Protein AF-A0A0R3C8U0-F1 (afdb_monomer)

Foldseek 3Di:
DDPLPADPDDDDPVLVVVLQVCLVVLHDPVVNCVVNSHDPVVSLVVCQVVLGDHHPDCGNPPPPPPPD

Nearest PDB structures (foldseek):
  1tc3-assembly1_C  TM=9.011E-01  e=2.293E+00  Caenorhabditis elegans
  6exn-assembly1_O  TM=7.576E-01  e=2.148E+00  Saccharomyces cerevisiae S288C
  4dyc-assembly1_A  TM=6.138E-01  e=9.020E+00  Enterobacteria phage HK620
  4rcl-assembly1_A  TM=6.607E-01  e=7.917E+00  Mycolicibacterium smegmatis MC2 155

Structure (mmCIF, N/CA/C/O backbone):
data_AF-A0A0R3C8U0-F1
#
_entry.id   AF-A0A0R3C8U0-F1
#
loop_
_atom_site.group_PDB
_atom_site.id
_atom_site.type_symbol
_atom_site.label_atom_id
_atom_site.label_alt_id
_atom_site.label_comp_id
_atom_site.label_asym_id
_atom_site.label_entity_id
_atom_site.label_seq_id
_atom_site.pdbx_PDB_ins_code
_atom_site.Cartn_x
_atom_site.Cartn_y
_atom_site.Cartn_z
_atom_site.occupancy
_atom_site.B_iso_or_equiv
_atom_site.auth_seq_id
_atom_site.auth_comp_id
_atom_site.auth_asym_id
_atom_site.auth_atom_id
_atom_site.pdbx_PDB_model_num
ATOM 1 N N . MET A 1 1 ? 15.861 14.866 -14.200 1.00 41.03 1 MET A N 1
ATOM 2 C CA . MET A 1 1 ? 14.819 14.202 -13.382 1.00 41.03 1 MET A CA 1
ATOM 3 C C . MET A 1 1 ? 15.355 12.838 -12.983 1.00 41.03 1 MET A C 1
ATOM 5 O O . MET A 1 1 ? 15.702 12.079 -13.876 1.00 41.03 1 MET A O 1
ATOM 9 N N . ALA A 1 2 ? 15.526 12.552 -11.688 1.00 52.19 2 ALA A N 1
ATOM 10 C CA . ALA A 1 2 ? 16.037 11.253 -11.246 1.00 52.19 2 ALA A CA 1
ATOM 11 C C . ALA A 1 2 ? 15.077 10.144 -11.701 1.00 52.19 2 ALA A C 1
ATOM 13 O O . ALA A 1 2 ? 13.885 10.195 -11.385 1.00 52.19 2 ALA A O 1
ATOM 14 N N . ALA A 1 3 ? 15.578 9.172 -12.463 1.00 58.84 3 ALA A N 1
ATOM 15 C CA . ALA A 1 3 ? 14.809 7.992 -12.821 1.00 58.84 3 ALA A CA 1
ATOM 16 C C . ALA A 1 3 ? 14.455 7.256 -11.523 1.00 58.84 3 ALA A C 1
ATOM 18 O O . ALA A 1 3 ? 15.330 6.737 -10.833 1.00 58.84 3 ALA A O 1
ATOM 19 N N . ARG A 1 4 ? 13.174 7.260 -11.142 1.00 64.56 4 ARG A N 1
ATOM 20 C CA . ARG A 1 4 ? 12.702 6.438 -10.027 1.00 64.56 4 ARG A CA 1
ATOM 21 C C . ARG A 1 4 ? 12.767 4.985 -10.483 1.00 64.56 4 ARG A C 1
ATOM 23 O O . ARG A 1 4 ? 11.902 4.535 -11.228 1.00 64.56 4 ARG A O 1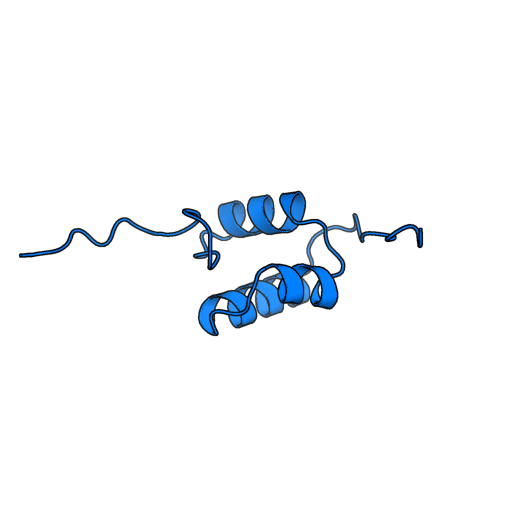
ATOM 30 N N . THR A 1 5 ? 13.803 4.272 -10.063 1.00 73.69 5 THR A N 1
ATOM 31 C CA . THR A 1 5 ? 13.895 2.822 -10.219 1.00 73.69 5 THR A CA 1
ATOM 32 C C . THR A 1 5 ? 12.883 2.186 -9.274 1.00 73.69 5 THR A C 1
ATOM 34 O O . THR A 1 5 ? 13.096 2.070 -8.068 1.00 73.69 5 THR A O 1
ATOM 37 N N . TYR A 1 6 ? 11.711 1.863 -9.813 1.00 73.31 6 TYR A N 1
ATOM 38 C CA . TYR A 1 6 ? 10.682 1.166 -9.058 1.00 73.31 6 TYR A CA 1
ATOM 39 C C . TYR A 1 6 ? 10.968 -0.327 -9.026 1.00 73.31 6 TYR A C 1
ATOM 41 O O . TYR A 1 6 ? 11.318 -0.920 -10.050 1.00 73.31 6 TYR A O 1
ATOM 49 N N . ASN A 1 7 ? 10.759 -0.930 -7.859 1.00 71.81 7 ASN A N 1
ATOM 50 C CA . ASN A 1 7 ? 10.928 -2.358 -7.709 1.00 71.81 7 ASN A CA 1
ATOM 51 C C . ASN A 1 7 ? 9.751 -3.108 -8.363 1.00 71.81 7 ASN A C 1
ATOM 53 O O . ASN A 1 7 ? 8.599 -2.973 -7.935 1.00 71.81 7 ASN A O 1
ATOM 57 N N . HIS A 1 8 ? 10.052 -3.879 -9.410 1.00 74.56 8 HIS A N 1
ATOM 58 C CA . HIS A 1 8 ? 9.109 -4.764 -10.103 1.00 74.56 8 HIS A CA 1
ATOM 59 C C . HIS A 1 8 ? 9.185 -6.217 -9.612 1.00 74.56 8 HIS A C 1
ATOM 61 O O . HIS A 1 8 ? 8.502 -7.077 -10.162 1.00 74.56 8 HIS A O 1
ATOM 67 N N . GLU A 1 9 ? 9.978 -6.504 -8.576 1.00 80.81 9 GLU A N 1
ATOM 68 C CA . GLU A 1 9 ? 10.027 -7.830 -7.962 1.00 80.81 9 GLU A CA 1
ATOM 69 C C . GLU A 1 9 ? 8.656 -8.258 -7.432 1.00 80.81 9 GLU A C 1
ATOM 71 O O . GLU A 1 9 ? 7.781 -7.435 -7.142 1.00 80.81 9 GLU A O 1
ATOM 76 N N . ARG A 1 10 ? 8.471 -9.569 -7.273 1.00 87.50 10 ARG A N 1
ATOM 77 C CA . ARG A 1 10 ? 7.265 -10.142 -6.671 1.00 87.50 10 ARG A CA 1
ATOM 78 C C . ARG A 1 10 ? 7.053 -9.562 -5.265 1.00 87.50 10 ARG A C 1
ATOM 80 O O . ARG A 1 10 ? 8.017 -9.267 -4.565 1.00 87.50 10 ARG A O 1
ATOM 87 N N . TRP A 1 11 ? 5.797 -9.370 -4.867 1.00 91.19 11 TRP A N 1
ATOM 88 C CA . TRP A 1 11 ? 5.469 -8.946 -3.503 1.00 91.19 11 TRP A CA 1
ATOM 89 C C . TRP A 1 11 ? 5.913 -10.016 -2.508 1.00 91.19 11 TRP A C 1
ATOM 91 O O . TRP A 1 11 ? 5.547 -11.184 -2.658 1.00 91.19 11 TRP A O 1
ATOM 101 N N . SER A 1 12 ? 6.715 -9.611 -1.526 1.00 91.62 12 SER A N 1
ATOM 102 C CA . SER A 1 12 ? 7.093 -10.457 -0.400 1.00 91.62 12 SER A CA 1
ATOM 103 C C . SER A 1 12 ? 6.048 -10.368 0.712 1.00 91.62 12 SER A C 1
ATOM 105 O O . SER A 1 12 ? 5.235 -9.442 0.766 1.00 91.62 12 SER A O 1
ATOM 107 N N . GLU A 1 13 ? 6.089 -11.321 1.639 1.00 92.75 13 GLU A N 1
ATOM 108 C CA . GLU A 1 13 ? 5.241 -11.264 2.830 1.00 92.75 13 GLU A CA 1
ATOM 109 C C . GLU A 1 13 ? 5.539 -10.028 3.692 1.00 92.75 13 GLU A C 1
ATOM 111 O O . GLU A 1 13 ? 4.624 -9.469 4.296 1.00 92.75 13 GLU A O 1
ATOM 116 N N . ASP A 1 14 ? 6.792 -9.571 3.737 1.00 92.62 14 ASP A N 1
ATOM 117 C CA . ASP A 1 14 ? 7.177 -8.347 4.445 1.00 92.62 14 ASP A CA 1
ATOM 118 C C . ASP A 1 14 ? 6.590 -7.091 3.791 1.00 92.62 14 ASP A C 1
ATOM 120 O O . ASP A 1 14 ? 6.077 -6.218 4.497 1.00 92.62 14 ASP A O 1
ATOM 124 N N . ASP A 1 15 ? 6.585 -7.021 2.454 1.00 92.56 15 ASP A N 1
ATOM 125 C CA . ASP A 1 15 ? 5.942 -5.926 1.717 1.00 92.56 15 ASP A CA 1
ATOM 126 C C . ASP A 1 15 ? 4.435 -5.878 2.015 1.00 92.56 15 ASP A C 1
ATOM 128 O O . ASP A 1 15 ? 3.872 -4.802 2.237 1.00 92.56 15 ASP A O 1
ATOM 132 N N . ASP A 1 16 ? 3.776 -7.039 2.065 1.00 94.62 16 ASP A N 1
ATOM 133 C CA . ASP A 1 16 ? 2.348 -7.138 2.375 1.00 94.62 16 ASP A CA 1
ATOM 134 C C . ASP A 1 16 ? 2.038 -6.719 3.817 1.00 94.62 16 ASP A C 1
ATOM 136 O O . ASP A 1 16 ? 1.067 -5.992 4.059 1.00 94.62 16 ASP A O 1
ATOM 140 N N . ARG A 1 17 ? 2.862 -7.144 4.786 1.00 95.12 17 ARG A N 1
ATOM 141 C CA . ARG A 1 17 ? 2.742 -6.726 6.194 1.00 95.12 17 ARG A CA 1
AT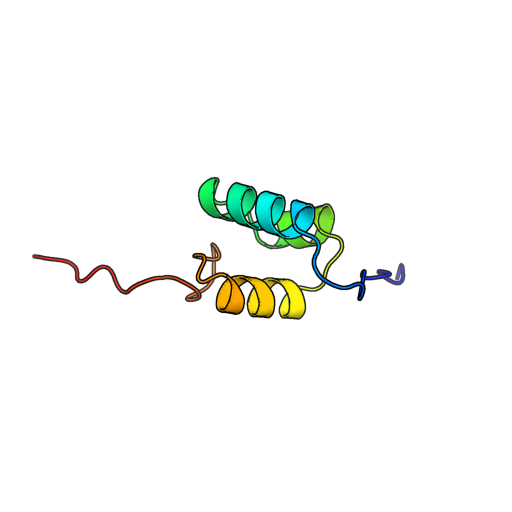OM 142 C C . ARG A 1 17 ? 2.927 -5.221 6.334 1.00 95.12 17 ARG A C 1
ATOM 144 O O . ARG A 1 17 ? 2.138 -4.569 7.023 1.00 95.12 17 ARG A O 1
ATOM 151 N N . LEU A 1 18 ? 3.926 -4.659 5.656 1.00 94.69 18 LEU A N 1
ATOM 152 C CA . LEU A 1 18 ? 4.177 -3.223 5.663 1.00 94.69 18 LEU A CA 1
ATOM 153 C C . LEU A 1 18 ? 3.007 -2.457 5.035 1.00 94.69 18 LEU A C 1
ATOM 155 O O . LEU A 1 18 ? 2.525 -1.487 5.623 1.00 94.69 18 LEU A O 1
ATOM 159 N N . LEU A 1 19 ? 2.504 -2.907 3.883 1.00 94.06 19 LEU A N 1
ATOM 160 C CA . LEU A 1 19 ? 1.359 -2.287 3.221 1.00 94.06 19 LEU A CA 1
ATOM 161 C C . LEU A 1 19 ? 0.109 -2.311 4.113 1.00 94.06 19 LEU A C 1
ATOM 163 O O . LEU A 1 19 ? -0.563 -1.284 4.232 1.00 94.06 19 LEU A O 1
ATOM 167 N N . ARG A 1 20 ? -0.175 -3.438 4.781 1.00 93.94 20 ARG A N 1
ATOM 168 C CA . ARG A 1 20 ? -1.273 -3.564 5.757 1.00 93.94 20 ARG A CA 1
ATOM 169 C C . ARG A 1 20 ? -1.133 -2.562 6.897 1.00 93.94 20 ARG A C 1
ATOM 171 O O . ARG A 1 20 ? 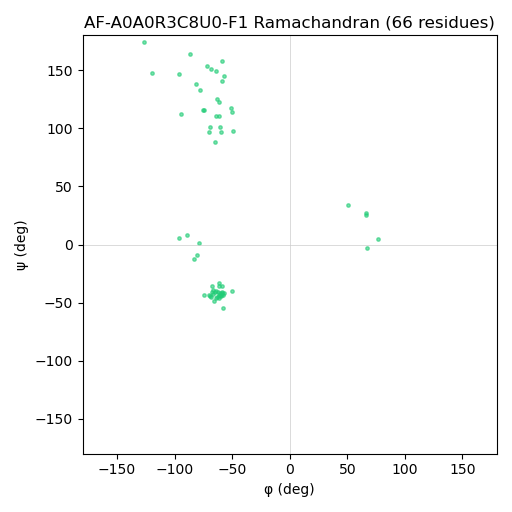-2.021 -1.733 7.076 1.00 93.94 20 ARG A O 1
ATOM 178 N N . SER A 1 21 ? 0.018 -2.555 7.567 1.00 94.56 21 SER A N 1
ATOM 179 C CA . SER A 1 21 ? 0.297 -1.648 8.686 1.00 94.56 21 SER A CA 1
ATOM 180 C C . SER A 1 21 ? 0.156 -0.171 8.292 1.00 94.56 21 SER A C 1
ATOM 182 O O . SER A 1 21 ? -0.434 0.638 9.015 1.00 94.56 21 SER A O 1
ATOM 184 N N . MET A 1 22 ? 0.642 0.204 7.104 1.00 94.00 22 MET A N 1
ATOM 185 C CA . MET A 1 22 ? 0.509 1.570 6.593 1.00 94.00 22 MET A CA 1
ATOM 186 C C . MET A 1 22 ? -0.941 1.943 6.262 1.00 94.00 22 MET A C 1
ATOM 188 O O . MET A 1 22 ? -1.330 3.093 6.467 1.00 94.00 22 MET A O 1
ATOM 192 N N . CYS A 1 23 ? -1.739 0.998 5.761 1.00 91.69 23 CYS A N 1
ATOM 193 C CA . CYS A 1 23 ? -3.162 1.213 5.502 1.00 91.69 23 CYS A CA 1
ATOM 194 C C . CYS A 1 23 ? -3.956 1.363 6.806 1.00 91.69 23 CYS A C 1
ATOM 196 O O . CYS A 1 23 ? -4.750 2.294 6.925 1.00 91.69 23 CYS A O 1
ATOM 198 N N . GLU A 1 24 ? -3.701 0.506 7.797 1.0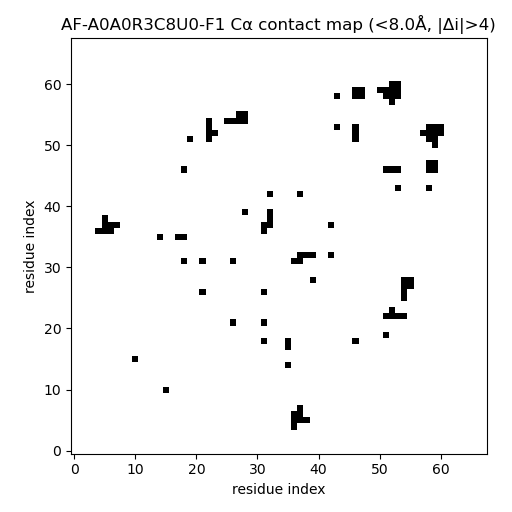0 90.62 24 GLU A N 1
ATOM 199 C CA . GLU A 1 24 ? -4.350 0.551 9.115 1.00 90.62 24 GLU A CA 1
ATOM 200 C C . GLU A 1 24 ? -4.050 1.853 9.860 1.00 90.62 24 GLU A C 1
ATOM 202 O O . GLU A 1 24 ? -4.941 2.469 10.437 1.00 90.62 24 GLU A O 1
ATOM 207 N N . THR A 1 25 ? -2.805 2.324 9.783 1.00 90.25 25 THR A N 1
ATOM 208 C CA . THR A 1 25 ? -2.393 3.605 10.375 1.00 90.25 25 THR A CA 1
ATOM 209 C C 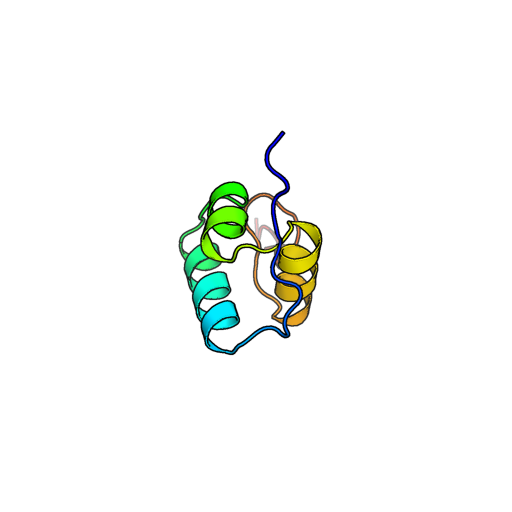. THR A 1 25 ? -2.796 4.825 9.536 1.00 90.25 25 THR A C 1
ATOM 211 O O . THR A 1 25 ? -2.475 5.955 9.908 1.00 90.25 25 THR A O 1
ATOM 214 N N . GLY A 1 26 ? -3.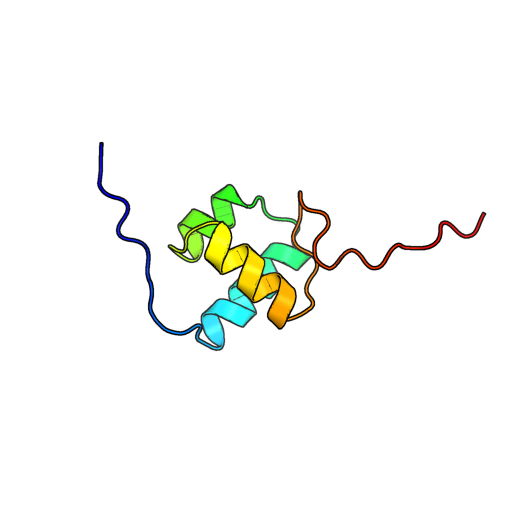481 4.626 8.403 1.00 88.62 26 GLY A N 1
ATOM 215 C CA . GLY A 1 26 ? -3.993 5.701 7.552 1.00 88.62 26 GLY A CA 1
ATOM 216 C C . GLY A 1 26 ? -2.905 6.536 6.874 1.00 88.62 26 GLY A C 1
ATOM 217 O O . GLY A 1 26 ? -3.115 7.719 6.601 1.00 88.62 26 GLY A O 1
ATOM 218 N N . LYS A 1 27 ? -1.720 5.964 6.624 1.00 91.00 27 LYS A N 1
ATOM 219 C CA . LYS A 1 27 ? -0.624 6.692 5.969 1.00 91.00 27 LYS A CA 1
ATOM 220 C C . LYS A 1 27 ? -1.000 7.086 4.546 1.00 91.00 27 LYS A C 1
ATOM 222 O O . LYS A 1 27 ? -1.724 6.382 3.849 1.00 91.00 27 LYS A O 1
ATOM 227 N N . SER A 1 28 ? -0.456 8.212 4.093 1.00 90.12 28 SER A N 1
ATOM 228 C CA . SER A 1 28 ? -0.682 8.689 2.733 1.00 90.12 28 SER A CA 1
ATOM 229 C C . SER A 1 28 ? -0.022 7.779 1.695 1.00 90.12 28 SER A C 1
ATOM 231 O O . SER A 1 28 ? 1.039 7.190 1.922 1.00 90.12 28 SER A O 1
ATOM 233 N N . LEU A 1 29 ? -0.621 7.731 0.505 1.00 89.00 29 LEU A N 1
ATOM 234 C CA . LEU A 1 29 ? -0.105 6.949 -0.615 1.00 89.00 29 LEU A CA 1
ATOM 235 C C . LEU A 1 29 ? 1.319 7.349 -1.021 1.00 89.00 29 LEU A C 1
ATOM 237 O O . LEU A 1 29 ? 2.125 6.498 -1.384 1.00 89.00 29 LEU A O 1
ATOM 241 N N . THR A 1 30 ? 1.649 8.639 -0.933 1.00 90.25 30 THR A N 1
ATOM 242 C CA . THR A 1 30 ? 2.997 9.146 -1.218 1.00 90.25 30 THR A CA 1
ATOM 243 C C . THR A 1 30 ? 4.034 8.496 -0.309 1.00 90.25 30 THR A C 1
ATOM 245 O O . THR A 1 30 ? 5.093 8.091 -0.783 1.00 90.25 30 THR A O 1
ATOM 248 N N . LEU A 1 31 ? 3.722 8.334 0.982 1.00 91.44 31 LEU A N 1
ATOM 249 C CA . LEU A 1 31 ? 4.623 7.665 1.914 1.00 91.44 31 LEU A CA 1
ATOM 250 C C . LEU A 1 31 ? 4.768 6.177 1.573 1.00 91.44 31 LEU A C 1
ATOM 252 O O . LEU A 1 31 ? 5.876 5.650 1.632 1.00 91.44 31 LEU A O 1
ATOM 256 N N . MET A 1 32 ? 3.676 5.516 1.171 1.00 92.31 32 MET A N 1
ATOM 257 C CA . MET A 1 32 ? 3.699 4.109 0.748 1.00 92.31 32 MET A CA 1
ATOM 258 C C . MET A 1 32 ? 4.600 3.906 -0.474 1.00 92.31 32 MET A C 1
ATOM 260 O O . MET A 1 32 ? 5.420 2.996 -0.473 1.00 92.31 32 MET A O 1
ATOM 264 N N . ILE A 1 33 ? 4.522 4.791 -1.474 1.00 91.50 33 ILE A N 1
ATOM 265 C CA . ILE A 1 33 ? 5.379 4.747 -2.673 1.00 91.50 33 ILE A CA 1
ATOM 266 C C . ILE A 1 33 ? 6.860 4.825 -2.294 1.00 91.50 33 ILE A C 1
ATOM 268 O O . ILE A 1 33 ? 7.674 4.079 -2.833 1.00 91.50 33 ILE A O 1
ATOM 272 N N . VAL A 1 34 ? 7.218 5.711 -1.361 1.00 91.19 34 VAL A N 1
ATOM 273 C CA . VAL A 1 34 ? 8.610 5.887 -0.918 1.00 91.19 34 VAL A CA 1
ATOM 274 C C . VAL A 1 34 ? 9.096 4.683 -0.111 1.00 91.19 34 VAL A C 1
ATOM 276 O O . VAL A 1 34 ? 10.219 4.228 -0.318 1.00 91.19 34 VAL A O 1
ATOM 279 N N . LYS A 1 35 ? 8.267 4.159 0.799 1.00 91.88 35 LYS A N 1
ATOM 280 C CA . LYS A 1 35 ? 8.646 3.055 1.692 1.00 91.88 35 LYS A CA 1
ATOM 281 C C . LYS A 1 35 ? 8.699 1.708 0.982 1.00 91.88 35 LYS A C 1
ATOM 283 O O . LYS A 1 35 ? 9.666 0.983 1.167 1.00 91.88 35 LYS A O 1
ATOM 288 N N . LEU A 1 36 ? 7.714 1.418 0.135 1.00 90.25 36 LEU A N 1
ATOM 289 C CA . LEU A 1 36 ? 7.658 0.184 -0.652 1.00 90.25 36 LEU A CA 1
ATOM 290 C C . LEU A 1 36 ? 8.497 0.274 -1.932 1.00 90.25 36 LEU A C 1
ATOM 292 O O . LEU A 1 36 ? 8.699 -0.732 -2.597 1.00 90.25 36 LEU A O 1
ATOM 296 N N . LYS A 1 37 ? 8.958 1.476 -2.318 1.00 90.94 37 LYS A N 1
ATOM 297 C CA . LYS A 1 37 ? 9.657 1.743 -3.592 1.00 90.94 37 LYS A CA 1
ATOM 298 C C . LYS A 1 37 ? 8.904 1.193 -4.810 1.00 90.94 37 LYS A C 1
ATOM 300 O O . LYS A 1 37 ? 9.501 0.779 -5.805 1.00 90.94 37 LYS A O 1
ATOM 305 N N . ARG A 1 38 ? 7.572 1.209 -4.741 1.00 90.19 38 ARG A N 1
ATOM 306 C CA . ARG A 1 38 ? 6.664 0.657 -5.751 1.00 90.19 38 ARG A CA 1
ATOM 307 C C . ARG A 1 38 ? 5.755 1.746 -6.313 1.00 90.19 38 ARG A C 1
ATOM 309 O O . ARG A 1 38 ? 5.392 2.680 -5.595 1.00 90.19 38 ARG A O 1
ATOM 316 N N . PRO A 1 39 ? 5.370 1.651 -7.594 1.00 90.19 39 PRO A N 1
ATOM 317 C CA . PRO A 1 39 ? 4.504 2.637 -8.208 1.00 90.19 39 PRO A CA 1
AT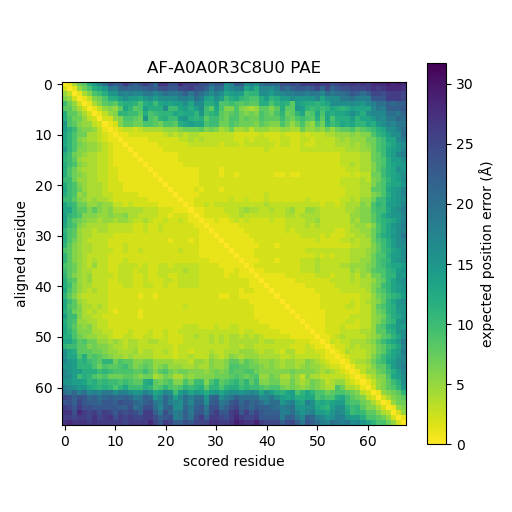OM 318 C C . PRO A 1 39 ? 3.082 2.496 -7.664 1.00 90.19 39 PRO A C 1
ATOM 320 O O . PRO A 1 39 ? 2.630 1.408 -7.296 1.00 90.19 39 PRO A O 1
ATOM 323 N N . ILE A 1 40 ? 2.343 3.604 -7.693 1.00 90.00 40 ILE A N 1
ATOM 324 C CA . ILE A 1 40 ? 0.950 3.681 -7.235 1.00 90.00 40 ILE A CA 1
ATOM 325 C C . ILE A 1 40 ? 0.054 2.588 -7.833 1.00 90.00 40 ILE A C 1
ATOM 327 O O . ILE A 1 40 ? -0.772 2.018 -7.126 1.00 90.00 40 ILE A O 1
ATOM 331 N N . ALA A 1 41 ? 0.226 2.268 -9.118 1.00 89.94 41 ALA A N 1
ATOM 332 C CA . ALA A 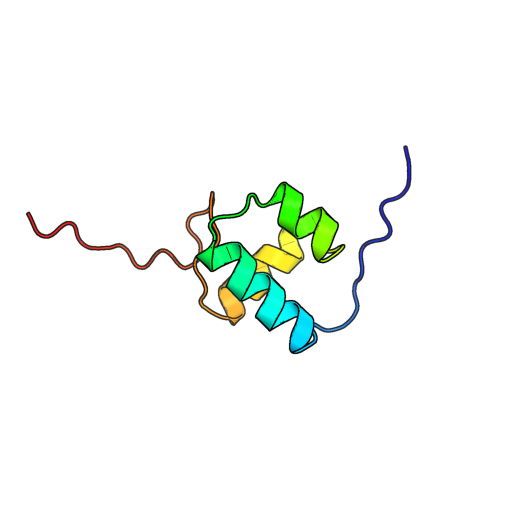1 41 ? -0.567 1.250 -9.801 1.00 89.94 41 ALA A CA 1
ATOM 333 C C . ALA A 1 41 ? -0.347 -0.155 -9.210 1.00 89.94 41 ALA A C 1
ATOM 335 O O . ALA A 1 41 ? -1.313 -0.889 -9.006 1.00 89.94 41 ALA A O 1
ATOM 336 N N . SER A 1 42 ? 0.899 -0.497 -8.863 1.00 91.94 42 SER A N 1
ATOM 337 C CA . SER A 1 42 ? 1.242 -1.781 -8.237 1.00 91.94 42 SER A CA 1
ATOM 338 C C . SER A 1 42 ? 0.686 -1.868 -6.815 1.00 91.94 42 SER A C 1
ATOM 340 O O . SER A 1 42 ? 0.022 -2.842 -6.474 1.00 91.94 42 SER A O 1
ATOM 342 N N . ILE A 1 43 ? 0.839 -0.801 -6.020 1.00 92.31 43 ILE A N 1
ATOM 343 C CA . ILE A 1 43 ? 0.281 -0.724 -4.659 1.00 92.31 43 ILE A CA 1
ATOM 344 C C . ILE A 1 43 ? -1.246 -0.878 -4.679 1.00 92.31 43 ILE A C 1
ATOM 346 O O . ILE A 1 43 ? -1.802 -1.623 -3.877 1.00 92.31 43 ILE A O 1
ATOM 350 N N . ARG A 1 44 ? -1.938 -0.211 -5.613 1.00 91.69 44 ARG A N 1
ATOM 351 C CA . ARG A 1 44 ? -3.398 -0.330 -5.766 1.00 91.69 44 ARG A CA 1
ATOM 352 C C . ARG A 1 44 ? -3.822 -1.745 -6.142 1.00 91.69 44 ARG A C 1
ATOM 354 O O . ARG A 1 44 ? -4.770 -2.251 -5.552 1.00 91.69 44 ARG A O 1
ATOM 361 N N . SER A 1 45 ? -3.127 -2.360 -7.096 1.00 92.12 45 SER A N 1
ATOM 362 C CA . SER A 1 45 ? -3.413 -3.733 -7.531 1.00 92.12 45 SER A CA 1
ATOM 363 C C . SER A 1 45 ? -3.236 -4.704 -6.367 1.00 92.12 45 SER A C 1
ATOM 365 O O . SER A 1 45 ? -4.148 -5.467 -6.060 1.00 92.12 45 SER A O 1
ATOM 367 N N . ARG A 1 46 ? -2.138 -4.570 -5.614 1.00 93.50 46 ARG A N 1
ATOM 368 C CA . ARG A 1 46 ? -1.897 -5.401 -4.436 1.00 93.50 46 ARG A CA 1
ATOM 369 C C . ARG A 1 46 ? -2.916 -5.181 -3.326 1.00 93.50 46 ARG A C 1
ATOM 371 O O . ARG A 1 46 ? -3.374 -6.139 -2.716 1.00 93.50 46 ARG A O 1
ATOM 378 N N . ALA A 1 47 ? -3.312 -3.937 -3.070 1.00 92.31 47 ALA A N 1
ATOM 379 C CA . ALA A 1 47 ? -4.333 -3.641 -2.070 1.00 92.31 47 ALA A CA 1
ATOM 380 C C . ALA A 1 47 ? -5.686 -4.295 -2.409 1.00 92.31 47 ALA A C 1
ATOM 382 O O . ALA A 1 47 ? -6.380 -4.761 -1.507 1.00 92.31 47 ALA A O 1
ATOM 383 N N . ILE A 1 48 ? -6.037 -4.368 -3.700 1.00 91.44 48 ILE A N 1
ATOM 384 C CA . ILE A 1 48 ? -7.223 -5.091 -4.182 1.00 91.44 48 ILE A CA 1
ATOM 385 C C . ILE A 1 48 ? -7.064 -6.597 -3.945 1.00 91.44 48 ILE A C 1
ATOM 387 O O . ILE A 1 48 ? -7.965 -7.202 -3.371 1.00 91.44 48 ILE A O 1
ATOM 391 N N . GLU A 1 49 ? -5.927 -7.185 -4.330 1.00 91.94 49 GLU A N 1
ATOM 392 C CA . GLU A 1 49 ? -5.639 -8.617 -4.128 1.00 91.94 49 GLU A CA 1
ATOM 393 C C . GLU A 1 49 ? -5.692 -9.025 -2.650 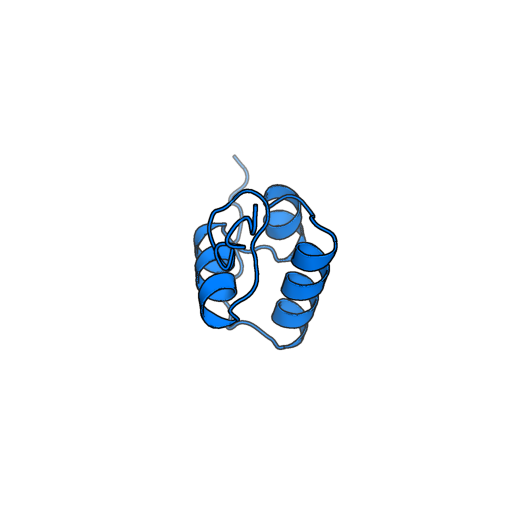1.00 91.94 49 GLU A C 1
ATOM 395 O O . GLU A 1 49 ? -6.240 -10.069 -2.309 1.00 91.94 49 GLU A O 1
ATOM 400 N N . LEU A 1 50 ? -5.153 -8.186 -1.762 1.00 89.94 50 LEU A N 1
ATOM 401 C CA . LEU A 1 50 ? -5.154 -8.418 -0.317 1.00 89.94 50 LEU A CA 1
ATOM 402 C C . LEU A 1 50 ? -6.488 -8.054 0.356 1.00 89.94 50 LEU A C 1
ATOM 404 O O . LEU A 1 50 ? -6.653 -8.328 1.545 1.00 89.94 50 LEU A O 1
ATOM 408 N N . GLY A 1 51 ? -7.415 -7.410 -0.361 1.00 89.88 51 GLY A N 1
ATOM 409 C CA . GLY A 1 51 ? -8.708 -6.973 0.170 1.00 89.88 51 GLY A CA 1
ATOM 410 C C . GLY A 1 51 ? -8.620 -5.882 1.244 1.00 89.88 51 GLY A C 1
ATOM 411 O O . GLY A 1 51 ? -9.512 -5.779 2.087 1.00 89.88 51 GLY A O 1
ATOM 412 N N . ILE A 1 52 ? -7.557 -5.075 1.244 1.00 89.19 52 ILE A N 1
ATOM 413 C CA . ILE A 1 52 ? -7.301 -4.062 2.279 1.00 89.19 52 ILE A CA 1
ATOM 414 C C . ILE A 1 52 ? -7.794 -2.680 1.852 1.00 89.19 52 ILE A C 1
ATOM 416 O O . ILE A 1 52 ? -7.772 -2.317 0.674 1.00 89.19 52 ILE A O 1
ATOM 420 N N . ASN A 1 53 ? -8.247 -1.887 2.824 1.00 89.12 53 ASN A N 1
ATOM 421 C CA . ASN A 1 53 ? -8.702 -0.526 2.567 1.00 89.12 53 ASN A CA 1
ATOM 422 C C . ASN A 1 53 ? -7.510 0.404 2.344 1.00 89.12 53 ASN A C 1
ATOM 424 O O . ASN A 1 53 ? -6.729 0.637 3.264 1.00 89.12 53 ASN A O 1
ATOM 428 N N . LEU A 1 54 ? -7.393 0.950 1.136 1.00 88.06 54 LEU A N 1
ATOM 429 C CA . LEU A 1 54 ? -6.296 1.841 0.786 1.00 88.06 54 LEU A CA 1
ATOM 430 C C . LEU A 1 54 ? -6.723 3.308 1.003 1.00 88.06 54 LEU A C 1
ATOM 432 O O . LEU A 1 54 ? -7.577 3.808 0.256 1.00 88.06 54 LEU A O 1
ATOM 436 N N . PRO A 1 55 ? -6.135 4.020 1.985 1.00 84.38 55 PRO A N 1
ATOM 437 C CA . PRO A 1 55 ? -6.528 5.381 2.341 1.00 84.38 55 PRO A CA 1
ATOM 438 C C . PRO A 1 55 ? -6.401 6.353 1.162 1.00 84.38 55 PRO A C 1
ATOM 440 O O . PRO A 1 55 ? -5.470 6.289 0.361 1.00 84.38 55 PRO A O 1
ATOM 443 N N . GLY A 1 56 ? -7.367 7.269 1.049 1.00 80.12 56 GLY A N 1
ATOM 444 C CA . GLY A 1 56 ? -7.446 8.224 -0.064 1.00 80.12 56 GLY A CA 1
ATOM 445 C C . GLY A 1 56 ? -7.969 7.628 -1.376 1.00 80.12 56 GLY A C 1
ATOM 446 O O . GLY A 1 56 ? -8.027 8.325 -2.386 1.00 80.12 56 GLY A O 1
ATOM 447 N N . THR A 1 57 ? -8.383 6.358 -1.383 1.00 81.25 57 THR A N 1
ATOM 448 C CA . THR A 1 57 ? -9.036 5.717 -2.532 1.00 81.25 57 THR A CA 1
ATOM 449 C C . THR A 1 57 ? -10.360 5.079 -2.117 1.00 81.25 57 THR A C 1
ATOM 451 O O . THR A 1 57 ? -10.689 5.046 -0.939 1.00 81.25 57 THR A O 1
ATOM 454 N N . ARG A 1 58 ? -11.134 4.562 -3.082 1.00 77.56 58 ARG A N 1
ATOM 455 C CA . ARG A 1 58 ? -12.336 3.745 -2.816 1.00 77.56 58 ARG A CA 1
ATOM 456 C C . ARG A 1 58 ? -12.038 2.239 -2.701 1.00 77.56 58 ARG A C 1
ATOM 458 O O . ARG A 1 58 ? -12.968 1.442 -2.689 1.00 77.56 58 ARG A O 1
ATOM 465 N N . ILE A 1 59 ? -10.765 1.839 -2.674 1.00 80.00 59 ILE A N 1
ATOM 466 C CA . ILE A 1 59 ? -10.345 0.429 -2.648 1.00 80.00 59 ILE A CA 1
ATOM 467 C C . ILE A 1 59 ? -10.521 -0.125 -1.238 1.00 80.00 59 ILE A C 1
ATOM 469 O O . ILE A 1 59 ? -10.127 0.530 -0.283 1.00 80.00 59 ILE A O 1
ATOM 473 N N . GLY A 1 60 ? -11.117 -1.312 -1.103 1.00 69.56 60 GLY A N 1
ATOM 474 C CA . GLY A 1 60 ? -11.290 -1.998 0.185 1.00 69.56 60 GLY A CA 1
ATOM 475 C C . GLY A 1 60 ? -12.250 -1.310 1.167 1.00 69.56 60 GLY A C 1
ATOM 476 O O . GLY A 1 60 ? -12.568 -1.869 2.215 1.00 69.56 60 GLY A O 1
ATOM 477 N N . LEU A 1 61 ? -12.796 -0.141 0.815 1.00 70.06 61 LEU A N 1
ATOM 478 C CA . LEU A 1 61 ? -13.981 0.421 1.452 1.00 70.06 61 LEU A CA 1
ATOM 479 C C . LEU A 1 61 ? -15.167 -0.500 1.157 1.00 70.06 61 LEU A C 1
ATOM 481 O O . LEU A 1 61 ? -15.935 -0.284 0.217 1.00 70.06 61 LEU A O 1
ATOM 485 N N . ARG A 1 62 ? -15.372 -1.515 2.007 1.00 60.12 62 ARG A N 1
ATOM 486 C CA . ARG A 1 62 ? -16.726 -2.031 2.221 1.00 60.12 62 ARG A CA 1
ATOM 487 C C . ARG A 1 62 ? -17.564 -0.805 2.536 1.00 60.12 62 ARG A C 1
ATOM 489 O O . ARG A 1 62 ? -17.286 -0.106 3.508 1.00 60.12 62 ARG A O 1
ATOM 496 N N . ARG A 1 63 ? -18.545 -0.519 1.677 1.00 55.34 63 ARG A N 1
ATOM 497 C CA . ARG A 1 63 ? -19.583 0.487 1.906 1.00 55.34 63 ARG A CA 1
ATOM 498 C C . ARG A 1 63 ? -20.120 0.191 3.310 1.00 55.34 63 ARG A C 1
ATOM 500 O O . ARG A 1 63 ? -20.907 -0.739 3.468 1.00 55.34 63 ARG A O 1
ATOM 507 N N . LYS A 1 64 ? -19.649 0.895 4.349 1.00 52.62 64 LYS A N 1
ATOM 508 C CA . LYS A 1 64 ? -20.343 0.900 5.635 1.00 52.62 64 LYS A CA 1
ATOM 509 C C . LYS A 1 64 ? -21.691 1.486 5.258 1.00 52.62 64 LYS A C 1
ATOM 511 O O . LYS A 1 64 ? -21.778 2.679 4.968 1.00 52.62 64 LYS A O 1
ATOM 516 N N . ARG A 1 65 ? -22.712 0.632 5.111 1.00 50.91 65 ARG A N 1
ATOM 517 C CA . ARG A 1 65 ? -24.094 1.099 5.091 1.00 50.91 65 ARG A CA 1
ATOM 518 C C . ARG A 1 65 ? -24.183 1.981 6.331 1.00 50.91 65 ARG A C 1
ATOM 520 O O . ARG A 1 65 ? -23.934 1.491 7.428 1.00 50.91 65 ARG A O 1
ATOM 527 N N . ARG A 1 66 ? -24.392 3.287 6.136 1.00 50.06 66 ARG A N 1
ATOM 528 C CA . ARG A 1 66 ? -24.821 4.169 7.219 1.00 50.06 66 ARG A CA 1
ATOM 529 C C . ARG A 1 66 ? -26.145 3.566 7.669 1.00 50.06 66 ARG A C 1
ATOM 531 O O . ARG A 1 66 ? -27.142 3.727 6.976 1.00 50.06 66 ARG A O 1
ATOM 538 N N . THR A 1 67 ? -26.120 2.753 8.714 1.00 53.62 67 THR A N 1
ATOM 539 C CA . THR A 1 67 ? -27.314 2.502 9.510 1.00 53.62 67 THR A CA 1
ATOM 540 C C . THR A 1 67 ? -27.658 3.850 10.122 1.00 53.62 67 THR A C 1
ATOM 542 O O . THR A 1 67 ? -26.836 4.418 10.846 1.00 53.62 67 THR A O 1
ATOM 545 N N . ALA A 1 68 ? -28.767 4.404 9.632 1.00 54.34 68 ALA A N 1
ATOM 546 C CA . ALA A 1 68 ? -29.431 5.574 10.181 1.00 54.34 68 ALA A CA 1
ATOM 547 C C . ALA A 1 68 ? -29.973 5.258 11.577 1.00 54.34 68 ALA A C 1
ATOM 549 O O . ALA A 1 68 ? -30.266 4.063 11.818 1.00 54.34 68 ALA A O 1
#

pLDDT: mean 82.72, std 14.23, range [41.03, 95.12]

Organism: NCBI:txid108015

Sequence (68 aa):
MAARTYNHERWSEDDDRLLRSMCETGKSLTLMIVKLKRPIASIRSRAIELGINLPGTRIGLRRKRRTA

Radius of gyration: 13.18 Å; Cα contacts (8 Å, |Δi|>4): 55; chains: 1; bounding box: 46×26×24 Å

Secondary structure (DSSP, 8-state):
--------SPPPHHHHHHHHHHHHTT--HHHHHHHH---HHHHHHHHHHTT---TTSSSS--------

Solvent-accessible surface area (backbone atoms only — not comparable to full-atom values): 4247 Å² total; per-residue (Å²): 130,84,82,80,81,55,62,80,69,81,86,46,73,66,56,53,51,50,51,50,54,39,30,75,72,58,44,55,60,70,57,49,30,66,74,69,36,31,53,69,69,58,54,52,53,49,31,57,78,71,61,39,46,40,53,97,57,78,45,48,57,71,79,73,73,80,79,125

Mean predicted aligned error: 6.93 Å